Protein AF-A0A2J8NBG2-F1 (afdb_monomer_lite)

Foldseek 3Di:
DDALVVQLVCLVPPVLVVVVVVPDDDPVVLVVQLVVQLVVQCVVPNDPCSNVRSVVVSVVVVVVVSPVSVVVSVVSNVVSVLVNVVVVVVVVCVDPPCVVPPDCVVVVSVPPPDDPDDDDDDDDDDDDDD

Organism: Pan troglodytes (NCBI:txid9598)

InterPro domains:
  IPR000375 Dynamin stalk domain [PF01031] (1-96)
  IPR022812 Dynamin [PTHR11566] (1-97)

Radius of gyration: 23.55 Å; chains: 1; bounding box: 51×37×64 Å

Sequence (130 aa):
ELSGGARINRIFHERFPFELVKMEFDEKELRREISYAIKNIHGIRTGLFTPDLAFEATVKKQVQKLKEPSIKCVDMVVSELTATIRKCSEKLAEHPGNVQRQPEWKKMLKGNRTSQRGGGCPAMGDTWKT

Structure (mmCIF, N/CA/C/O backbone):
data_AF-A0A2J8NBG2-F1
#
_entry.id   AF-A0A2J8NBG2-F1
#
loop_
_atom_site.group_PDB
_atom_site.id
_atom_site.type_symbol
_atom_site.label_atom_id
_atom_site.label_alt_id
_atom_site.label_comp_id
_atom_site.label_asym_id
_atom_site.label_entity_id
_atom_site.label_seq_id
_atom_site.pdbx_PDB_ins_code
_atom_site.Cartn_x
_atom_site.Cartn_y
_atom_site.Cartn_z
_atom_site.occupancy
_atom_site.B_iso_or_equiv
_atom_site.auth_seq_id
_atom_site.auth_comp_id
_atom_site.auth_asym_id
_atom_site.auth_atom_id
_atom_site.pdbx_PDB_model_num
ATOM 1 N N . GLU A 1 1 ? 16.149 -12.849 -21.439 1.00 55.31 1 GLU A N 1
ATOM 2 C CA . GLU A 1 1 ? 15.644 -11.803 -20.519 1.00 55.31 1 GLU A CA 1
ATOM 3 C C . GLU A 1 1 ? 14.129 -11.707 -20.622 1.00 55.31 1 GLU A C 1
ATOM 5 O O . GLU A 1 1 ? 13.614 -11.799 -21.731 1.00 55.31 1 GLU A O 1
ATOM 10 N N . LEU A 1 2 ? 13.424 -11.497 -19.506 1.00 67.12 2 LEU A N 1
ATOM 11 C CA . LEU A 1 2 ? 11.996 -11.163 -19.534 1.00 67.12 2 LEU A CA 1
ATOM 12 C C . LEU A 1 2 ? 11.796 -9.813 -20.242 1.00 67.12 2 LEU A C 1
ATOM 14 O O . LEU A 1 2 ? 12.542 -8.855 -19.987 1.00 67.12 2 LEU A O 1
ATOM 18 N N . SER A 1 3 ? 10.795 -9.745 -21.124 1.00 83.50 3 SER A N 1
ATOM 19 C CA . SER A 1 3 ? 10.396 -8.503 -21.792 1.00 83.50 3 SER A CA 1
ATOM 20 C C . SER A 1 3 ? 9.979 -7.445 -20.760 1.00 83.50 3 SER A C 1
ATOM 22 O O . SER A 1 3 ? 9.576 -7.783 -19.644 1.00 83.50 3 SER A O 1
ATOM 24 N N . GLY A 1 4 ? 10.067 -6.157 -21.117 1.00 88.81 4 GLY A N 1
ATOM 25 C CA . GLY A 1 4 ? 9.619 -5.071 -20.232 1.00 88.81 4 GLY A CA 1
ATOM 26 C C . GLY A 1 4 ? 8.161 -5.251 -19.791 1.00 88.81 4 GLY A C 1
ATOM 27 O O . GLY A 1 4 ? 7.838 -5.067 -18.621 1.00 88.81 4 GLY A O 1
ATOM 28 N N . GLY A 1 5 ? 7.304 -5.748 -20.691 1.00 91.00 5 GLY A N 1
ATOM 29 C CA . GLY A 1 5 ? 5.909 -6.074 -20.384 1.00 91.00 5 GLY A CA 1
ATOM 30 C C . GLY A 1 5 ? 5.750 -7.163 -19.318 1.00 91.00 5 GLY A C 1
ATOM 31 O O . GLY A 1 5 ? 4.954 -6.998 -18.400 1.00 91.00 5 GLY A O 1
ATOM 32 N N . ALA A 1 6 ? 6.548 -8.237 -19.369 1.00 94.12 6 ALA A N 1
ATOM 33 C CA . ALA A 1 6 ? 6.517 -9.281 -18.340 1.00 94.12 6 ALA A CA 1
ATOM 34 C C . ALA A 1 6 ? 6.941 -8.755 -16.955 1.00 94.12 6 ALA A C 1
ATOM 36 O O . ALA A 1 6 ? 6.377 -9.160 -15.940 1.00 94.12 6 ALA A O 1
ATOM 37 N N . ARG A 1 7 ? 7.898 -7.819 -16.899 1.00 94.00 7 ARG A N 1
ATOM 38 C CA . ARG A 1 7 ? 8.327 -7.196 -15.636 1.00 94.00 7 ARG A CA 1
ATOM 39 C C . ARG A 1 7 ? 7.274 -6.258 -15.057 1.00 94.00 7 ARG A C 1
ATOM 41 O O . ARG A 1 7 ? 7.010 -6.324 -13.860 1.00 94.00 7 ARG A O 1
ATOM 48 N N . ILE A 1 8 ? 6.616 -5.462 -15.897 1.00 95.62 8 ILE A N 1
ATOM 49 C CA . ILE A 1 8 ? 5.475 -4.634 -15.479 1.00 95.62 8 ILE A CA 1
ATOM 50 C C . ILE A 1 8 ? 4.330 -5.514 -14.965 1.00 95.62 8 ILE A C 1
ATOM 52 O O . ILE A 1 8 ? 3.768 -5.231 -13.908 1.00 95.62 8 ILE A O 1
ATOM 56 N N . ASN A 1 9 ? 4.031 -6.623 -15.649 1.00 95.50 9 ASN A N 1
ATOM 57 C CA . ASN A 1 9 ? 2.997 -7.555 -15.205 1.00 95.50 9 ASN A CA 1
ATOM 58 C C . ASN A 1 9 ? 3.282 -8.101 -13.796 1.00 95.50 9 ASN A C 1
ATOM 60 O O . ASN A 1 9 ? 2.388 -8.154 -12.952 1.00 95.50 9 ASN A O 1
ATOM 64 N N . ARG A 1 10 ? 4.551 -8.427 -13.521 1.00 95.75 10 ARG A N 1
ATOM 65 C CA . ARG A 1 10 ? 5.018 -8.863 -12.203 1.00 95.75 10 ARG A CA 1
ATOM 66 C C . ARG A 1 10 ? 4.880 -7.777 -11.133 1.00 95.75 10 ARG A C 1
ATOM 68 O O . ARG A 1 10 ? 4.518 -8.078 -9.996 1.00 95.75 10 ARG A O 1
ATOM 75 N N . ILE A 1 11 ? 5.150 -6.516 -11.478 1.00 96.19 11 ILE A N 1
ATOM 76 C CA . ILE A 1 11 ? 4.972 -5.393 -10.548 1.00 96.19 11 ILE A CA 1
ATOM 77 C C . ILE A 1 11 ? 3.511 -5.315 -10.087 1.00 96.19 11 ILE A C 1
ATOM 79 O O . ILE A 1 11 ? 3.266 -5.244 -8.883 1.00 96.19 11 ILE A O 1
ATOM 83 N N . PHE A 1 12 ? 2.555 -5.404 -11.014 1.00 96.38 12 PHE A N 1
ATOM 84 C CA . PHE A 1 12 ? 1.131 -5.303 -10.689 1.00 96.38 12 PHE A CA 1
ATOM 85 C C . PHE A 1 12 ? 0.555 -6.527 -9.975 1.00 96.38 12 PHE A C 1
ATOM 87 O O . PHE A 1 12 ? -0.279 -6.352 -9.094 1.00 96.38 12 PHE A O 1
ATOM 94 N N . HIS A 1 13 ? 0.974 -7.742 -10.333 1.00 95.75 13 HIS A N 1
ATOM 95 C CA . HIS A 1 13 ? 0.310 -8.962 -9.851 1.00 95.75 13 HIS A CA 1
ATOM 96 C C . HIS A 1 13 ? 1.047 -9.685 -8.726 1.00 95.75 13 HIS A C 1
ATOM 98 O O . HIS A 1 13 ? 0.442 -10.482 -8.019 1.00 95.75 13 HIS A O 1
ATOM 104 N N . GLU A 1 14 ? 2.332 -9.402 -8.523 1.00 94.56 14 GLU A N 1
ATOM 105 C CA . GLU A 1 14 ? 3.101 -10.005 -7.433 1.00 94.56 14 GLU A CA 1
ATOM 106 C C . GLU A 1 14 ? 3.569 -8.939 -6.448 1.00 94.56 14 GLU A C 1
ATOM 108 O O . GLU A 1 14 ? 3.326 -9.044 -5.247 1.00 94.56 14 GLU A O 1
ATOM 113 N N . ARG A 1 15 ? 4.235 -7.885 -6.939 1.00 93.81 15 ARG A N 1
ATOM 114 C CA . ARG A 1 15 ? 4.936 -6.952 -6.051 1.00 93.81 15 ARG A CA 1
ATOM 115 C C . ARG A 1 15 ? 3.999 -5.998 -5.320 1.00 93.81 15 ARG A C 1
ATOM 117 O O . ARG A 1 15 ? 4.170 -5.807 -4.120 1.00 93.81 15 ARG A O 1
ATOM 124 N N . PHE A 1 16 ? 3.049 -5.390 -6.025 1.00 95.38 16 PHE A N 1
ATOM 125 C CA . PHE A 1 16 ? 2.105 -4.456 -5.419 1.00 95.38 16 PHE A CA 1
ATOM 126 C C . PHE A 1 16 ? 1.155 -5.150 -4.427 1.00 95.38 16 PHE A C 1
ATOM 128 O O . PHE A 1 16 ? 1.097 -4.691 -3.288 1.00 95.38 16 PHE A O 1
ATOM 135 N N . PRO A 1 17 ? 0.521 -6.297 -4.752 1.00 94.88 17 PRO A N 1
ATOM 136 C CA . PRO A 1 17 ? -0.286 -7.043 -3.789 1.00 94.88 17 PRO A CA 1
ATOM 137 C C . PRO A 1 17 ? 0.516 -7.482 -2.564 1.00 94.88 17 PRO A C 1
ATOM 139 O O . PRO A 1 17 ? 0.028 -7.368 -1.444 1.00 94.88 17 PRO A O 1
ATOM 142 N N . PHE A 1 18 ? 1.769 -7.913 -2.751 1.00 93.69 18 PHE A N 1
ATOM 143 C CA . PHE A 1 18 ? 2.651 -8.230 -1.630 1.00 93.69 18 PHE A CA 1
ATOM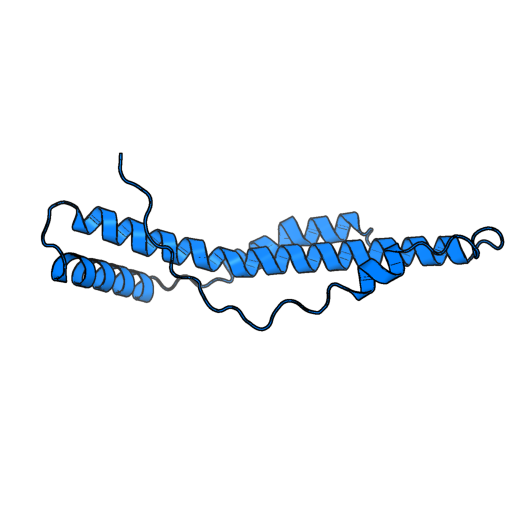 144 C C . PHE A 1 18 ? 2.888 -7.020 -0.717 1.00 93.69 18 PHE A C 1
ATOM 146 O O . PHE A 1 18 ? 2.816 -7.153 0.500 1.00 93.69 18 PHE A O 1
ATOM 153 N N . GLU A 1 19 ? 3.150 -5.837 -1.280 1.00 90.88 19 GLU A N 1
ATOM 154 C CA . GLU A 1 19 ? 3.352 -4.620 -0.486 1.00 90.88 19 GLU A CA 1
ATOM 155 C C . GLU A 1 19 ? 2.079 -4.225 0.281 1.00 90.88 19 GLU A C 1
ATOM 157 O O . GLU A 1 19 ? 2.181 -3.807 1.430 1.00 90.88 19 GLU A O 1
ATOM 162 N N . LEU A 1 20 ? 0.894 -4.420 -0.313 1.00 91.25 20 LEU A N 1
ATOM 163 C CA . LEU A 1 20 ? -0.391 -4.185 0.354 1.00 91.25 20 LEU A CA 1
ATOM 164 C C . LEU A 1 20 ? -0.631 -5.156 1.517 1.00 91.25 20 LEU A C 1
ATOM 166 O O . LEU A 1 20 ? -1.062 -4.730 2.580 1.00 91.25 20 LEU A O 1
ATOM 170 N N . VAL A 1 21 ? -0.338 -6.446 1.338 1.00 88.94 21 VAL A N 1
ATOM 171 C CA . VAL A 1 21 ? -0.522 -7.466 2.391 1.00 88.94 21 VAL A CA 1
ATOM 172 C C . VAL A 1 21 ? 0.522 -7.330 3.498 1.00 88.94 21 VAL A C 1
ATOM 174 O O . VAL A 1 21 ? 0.235 -7.609 4.658 1.00 88.94 21 VAL A O 1
ATOM 177 N N . LYS A 1 22 ? 1.735 -6.877 3.162 1.00 86.88 22 LYS A N 1
ATOM 178 C CA . LYS A 1 22 ? 2.798 -6.612 4.137 1.00 86.88 22 LYS A CA 1
ATOM 179 C C . LYS A 1 22 ? 2.434 -5.479 5.103 1.00 86.88 22 LYS A C 1
ATOM 181 O O . LYS A 1 22 ? 3.045 -5.372 6.164 1.00 86.88 22 LYS A O 1
ATOM 186 N N . MET A 1 23 ? 1.476 -4.623 4.752 1.00 84.31 23 MET A N 1
ATOM 187 C CA . MET A 1 23 ? 0.960 -3.635 5.691 1.00 84.31 23 MET A CA 1
ATOM 188 C C . MET A 1 23 ? 0.274 -4.360 6.849 1.00 84.31 23 MET A C 1
ATOM 190 O O . MET A 1 23 ? -0.857 -4.825 6.730 1.00 84.31 23 MET A O 1
ATOM 194 N N . GLU A 1 24 ? 0.980 -4.463 7.973 1.00 76.12 24 GLU A N 1
ATOM 195 C CA . GLU A 1 24 ? 0.442 -5.097 9.166 1.00 76.12 24 GLU A CA 1
ATOM 196 C C . GLU A 1 24 ? -0.768 -4.317 9.681 1.00 76.12 24 GLU A C 1
ATOM 198 O O . GLU A 1 24 ? -0.750 -3.092 9.848 1.00 76.12 24 GLU A O 1
ATOM 203 N N . PHE A 1 25 ? -1.833 -5.064 9.938 1.00 80.44 25 PHE A N 1
ATOM 204 C CA . PHE A 1 25 ? -3.034 -4.562 10.568 1.00 80.44 25 PHE A CA 1
ATOM 205 C C . PHE A 1 25 ? -3.029 -4.996 12.032 1.00 80.44 25 PHE A C 1
ATOM 207 O O . PHE A 1 25 ? -3.372 -6.131 12.358 1.00 80.44 25 PHE A O 1
ATOM 214 N N . ASP A 1 26 ? -2.615 -4.090 12.917 1.00 86.62 26 ASP A N 1
ATOM 215 C CA . ASP A 1 26 ? -2.718 -4.314 14.356 1.00 86.62 26 ASP A CA 1
ATOM 216 C C . ASP A 1 26 ? -4.149 -4.006 14.820 1.00 86.62 26 ASP A C 1
ATOM 218 O O . ASP A 1 26 ? -4.566 -2.849 14.934 1.00 86.62 26 ASP A O 1
ATOM 222 N N . GLU A 1 27 ? -4.915 -5.064 15.090 1.00 89.56 27 GLU A N 1
ATOM 223 C CA . GLU A 1 27 ? -6.293 -4.952 15.567 1.00 89.56 27 GLU A CA 1
ATOM 224 C C . GLU A 1 27 ? -6.382 -4.206 16.909 1.00 89.56 27 GLU A C 1
ATOM 226 O O . GLU A 1 27 ? -7.327 -3.443 17.135 1.00 89.56 27 GLU A O 1
ATOM 231 N N . LYS A 1 28 ? -5.400 -4.383 17.807 1.00 92.81 28 LYS A N 1
ATOM 232 C CA . LYS A 1 28 ? -5.388 -3.685 19.101 1.00 92.81 28 LYS A CA 1
ATOM 233 C C . LYS A 1 28 ? -5.195 -2.192 18.891 1.00 92.81 28 LYS A C 1
ATOM 235 O O . LYS A 1 28 ? -5.886 -1.396 19.531 1.00 92.81 28 LYS A O 1
ATOM 240 N N . GLU A 1 29 ? -4.309 -1.824 17.971 1.00 91.94 29 GLU A N 1
ATOM 241 C CA . GLU A 1 29 ? -4.101 -0.428 17.611 1.00 91.94 29 GLU A CA 1
ATOM 242 C C . GLU A 1 29 ? -5.351 0.176 16.979 1.00 91.94 29 GLU A C 1
ATOM 244 O O . GLU A 1 29 ? -5.782 1.249 17.397 1.00 91.94 29 GLU A O 1
ATOM 249 N N . LEU A 1 30 ? -6.007 -0.529 16.051 1.00 92.56 30 LEU A N 1
ATOM 250 C CA . LEU A 1 30 ? -7.242 -0.035 15.444 1.00 92.56 30 LEU A CA 1
ATOM 251 C C . LEU A 1 30 ? -8.344 0.179 16.491 1.00 92.56 30 LEU A C 1
ATOM 253 O O . LEU A 1 30 ? -9.004 1.218 16.497 1.00 92.56 30 LEU A O 1
ATOM 257 N N . ARG A 1 31 ? -8.545 -0.776 17.407 1.00 94.62 31 ARG A N 1
ATOM 258 C CA . ARG A 1 31 ? -9.536 -0.641 18.490 1.00 94.62 31 ARG A CA 1
ATOM 259 C C . ARG A 1 31 ? -9.247 0.575 19.371 1.00 94.62 31 ARG A C 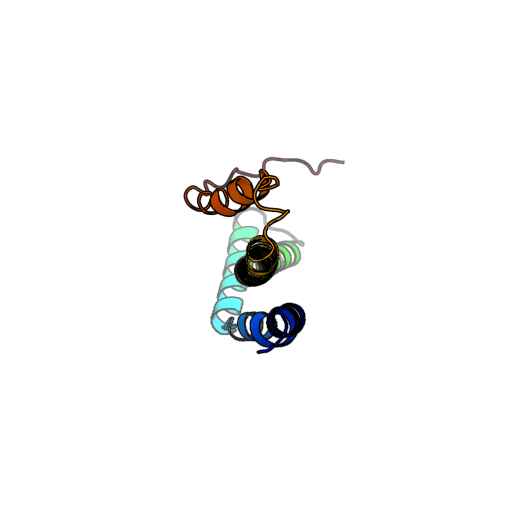1
ATOM 261 O O . ARG A 1 31 ? -10.175 1.271 19.802 1.00 94.62 31 ARG A O 1
ATOM 268 N N . ARG A 1 32 ? -7.966 0.855 19.619 1.00 94.75 32 ARG A N 1
ATOM 269 C CA . ARG A 1 32 ? -7.519 2.046 20.344 1.00 94.75 32 ARG A CA 1
ATOM 270 C C . ARG A 1 32 ? -7.800 3.325 19.551 1.00 94.75 32 ARG A C 1
ATOM 272 O O . ARG A 1 32 ? -8.347 4.268 20.120 1.00 94.75 32 ARG A O 1
ATOM 279 N N . GLU A 1 33 ? -7.502 3.345 18.254 1.00 93.25 33 GLU A N 1
ATOM 280 C CA . GLU A 1 33 ? -7.796 4.473 17.360 1.00 93.25 33 GLU A CA 1
ATOM 281 C C . GLU A 1 33 ? -9.295 4.794 17.309 1.00 93.25 33 GLU A C 1
ATOM 283 O O . GLU A 1 33 ? -9.667 5.955 17.479 1.00 93.25 33 GLU A O 1
ATOM 288 N N . ILE A 1 34 ? -10.156 3.780 17.170 1.00 94.06 34 ILE A N 1
ATOM 289 C CA . ILE A 1 34 ? -11.620 3.940 17.191 1.00 94.06 34 ILE A CA 1
ATOM 290 C C . ILE A 1 34 ? -12.068 4.559 18.520 1.00 94.06 34 ILE A C 1
ATOM 292 O O . ILE A 1 34 ? -12.827 5.529 18.540 1.00 94.06 34 ILE A O 1
ATOM 296 N N . SER A 1 35 ? -11.560 4.037 19.640 1.00 94.12 35 SER A N 1
ATOM 297 C CA . SER A 1 35 ? -11.900 4.537 20.978 1.00 94.12 35 SER A CA 1
ATOM 298 C C . SER A 1 35 ? -11.514 6.008 21.158 1.00 94.12 35 SER A C 1
ATOM 300 O O . SER A 1 35 ? -12.269 6.778 21.754 1.00 94.12 35 SER A O 1
ATOM 302 N N . TYR A 1 36 ? -10.354 6.418 20.636 1.00 93.56 36 TYR A N 1
ATOM 303 C CA . TYR A 1 36 ? -9.930 7.817 20.662 1.00 93.56 36 TYR A CA 1
ATOM 304 C C . TYR A 1 36 ? -10.750 8.700 19.727 1.00 93.56 36 TYR A C 1
ATOM 306 O O . TYR A 1 36 ? -11.138 9.792 20.132 1.00 93.56 36 TYR A O 1
ATOM 314 N N . ALA A 1 37 ? -11.062 8.237 18.515 1.00 91.69 37 ALA A N 1
ATOM 315 C CA . ALA A 1 37 ? -11.892 8.983 17.574 1.00 91.69 37 ALA A CA 1
ATOM 316 C C . ALA A 1 37 ? -13.265 9.305 18.182 1.00 91.69 37 ALA A C 1
ATOM 318 O O . ALA A 1 37 ? -13.679 10.463 18.178 1.00 91.69 37 ALA A O 1
ATOM 319 N N . ILE A 1 38 ? -13.916 8.313 18.801 1.00 91.69 38 ILE A N 1
ATOM 320 C CA . ILE A 1 38 ? -15.196 8.496 19.497 1.00 91.69 38 ILE A CA 1
ATOM 321 C C . ILE A 1 38 ? -15.067 9.538 20.614 1.00 91.69 38 ILE A C 1
ATOM 323 O O . ILE A 1 38 ? -15.844 10.490 20.644 1.00 91.69 38 ILE A O 1
ATOM 327 N N . LYS A 1 39 ? -14.075 9.398 21.508 1.00 90.06 39 LYS A N 1
ATOM 328 C CA . LYS A 1 39 ? -13.859 10.340 22.623 1.00 90.06 39 LYS A CA 1
ATOM 329 C C . LYS A 1 39 ? -13.618 11.770 22.134 1.00 90.06 39 LYS A C 1
ATOM 331 O O . LYS A 1 39 ? -14.201 12.703 22.679 1.00 90.06 39 LYS A O 1
ATOM 336 N N . ASN A 1 40 ? -12.801 11.936 21.095 1.00 87.81 40 ASN A N 1
ATOM 337 C CA . ASN A 1 40 ? -12.446 13.245 20.546 1.00 87.81 40 ASN A CA 1
ATOM 338 C C . ASN A 1 40 ? -13.646 13.935 19.889 1.00 87.81 40 ASN A C 1
ATOM 340 O O . ASN A 1 40 ? -13.863 15.126 20.096 1.00 87.81 40 ASN A O 1
ATOM 344 N N . ILE A 1 41 ? -14.447 13.190 19.1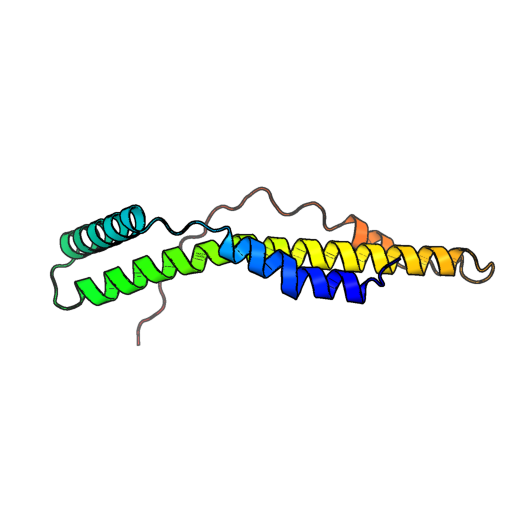24 1.00 87.88 41 ILE A N 1
ATOM 345 C CA . ILE A 1 41 ? -15.644 13.728 18.468 1.00 87.88 41 ILE A CA 1
ATOM 346 C C . ILE A 1 41 ? -16.704 14.080 19.515 1.00 87.88 41 ILE A C 1
ATOM 348 O O . ILE A 1 41 ? -17.266 15.175 19.478 1.00 87.88 41 ILE A O 1
ATOM 352 N N . HIS A 1 42 ? -16.933 13.186 20.482 1.00 85.38 42 HIS A N 1
ATOM 353 C CA . HIS A 1 42 ? -17.913 13.399 21.544 1.00 85.38 42 HIS A CA 1
ATOM 354 C C . HIS A 1 42 ? -17.562 14.595 22.441 1.00 85.38 42 HIS A C 1
ATOM 356 O O . HIS A 1 42 ? -18.458 15.312 22.878 1.00 85.38 42 HIS A O 1
ATOM 362 N N . GLY A 1 43 ? -16.269 14.836 22.685 1.00 77.88 43 GLY A N 1
ATOM 363 C CA . GLY A 1 43 ? -15.790 15.961 23.491 1.00 77.88 43 GLY A CA 1
ATOM 364 C C . GLY A 1 43 ? -16.004 17.343 22.860 1.00 77.88 43 GLY A C 1
ATOM 365 O O . GLY A 1 43 ? -16.050 18.328 23.589 1.00 77.88 43 GLY A O 1
ATOM 366 N N . ILE A 1 44 ? -16.157 17.428 21.532 1.00 73.44 44 ILE A N 1
ATOM 367 C CA . ILE A 1 44 ? -16.401 18.691 20.805 1.00 73.44 44 ILE A CA 1
ATOM 368 C C . ILE A 1 44 ? -17.890 18.865 20.470 1.00 73.44 44 ILE A C 1
ATOM 370 O O . ILE A 1 44 ? -18.402 19.985 20.472 1.00 73.44 44 ILE A O 1
ATOM 374 N N . ARG A 1 45 ? -18.606 17.771 20.184 1.00 67.81 45 ARG A N 1
ATOM 375 C CA . ARG A 1 45 ? -20.038 17.781 19.869 1.00 67.81 45 ARG A CA 1
ATOM 376 C C . ARG A 1 45 ? -20.682 16.497 20.387 1.00 67.81 45 ARG A C 1
ATOM 378 O O . ARG A 1 45 ? -20.489 15.423 19.818 1.00 67.81 45 ARG A O 1
ATOM 385 N N . THR A 1 46 ? -21.477 16.603 21.446 1.00 68.00 46 THR A N 1
ATOM 386 C CA . THR A 1 46 ? -22.301 15.487 21.920 1.00 68.00 46 THR A CA 1
ATOM 387 C C . THR A 1 46 ? -23.451 15.268 20.930 1.00 68.00 46 THR A C 1
ATOM 389 O O . THR A 1 46 ? -24.135 16.217 20.544 1.00 68.00 46 THR A O 1
ATOM 392 N N . GLY A 1 47 ? -23.656 14.042 20.435 1.00 67.62 47 GLY A N 1
ATOM 393 C CA . GLY A 1 47 ? -24.748 13.809 19.487 1.00 67.62 47 GLY A CA 1
ATOM 394 C C . GLY A 1 47 ? -24.843 12.414 18.880 1.00 67.62 47 GLY A C 1
ATOM 395 O O . GLY A 1 47 ? -23.906 11.622 18.913 1.00 67.62 47 GLY A O 1
ATOM 396 N N . LEU A 1 48 ? -26.006 12.163 18.274 1.00 78.44 48 LEU A N 1
ATOM 397 C CA . LEU A 1 48 ? -26.447 10.897 17.673 1.00 78.44 48 LEU A CA 1
ATOM 398 C C . LEU A 1 48 ? -25.509 10.357 16.568 1.00 78.44 48 LEU A C 1
ATOM 400 O O . LEU A 1 48 ? -25.532 9.168 16.284 1.00 78.44 48 LEU A O 1
ATOM 404 N N . PHE A 1 49 ? -24.658 11.215 15.991 1.00 82.56 49 PHE A N 1
ATOM 405 C CA . PHE A 1 49 ? -23.794 10.912 14.838 1.00 82.56 49 PHE A CA 1
ATOM 406 C C . PHE A 1 49 ? -22.315 10.668 15.190 1.00 82.56 49 PHE A C 1
ATOM 408 O O . PHE A 1 49 ? -21.483 10.507 14.298 1.00 82.56 49 PHE A O 1
ATOM 415 N N . THR A 1 50 ? -21.941 10.653 16.477 1.00 84.56 50 THR A N 1
ATOM 416 C CA . THR A 1 50 ? -20.560 10.332 16.895 1.00 84.56 50 THR A CA 1
ATOM 417 C C . THR A 1 50 ? -20.037 9.010 16.296 1.00 84.56 50 THR A C 1
ATOM 419 O O . THR A 1 50 ? -18.878 8.996 15.875 1.00 84.56 50 THR A O 1
ATOM 422 N N . PRO A 1 51 ? -20.833 7.921 16.203 1.00 88.06 51 PRO A N 1
ATOM 423 C CA . PRO A 1 51 ? -20.379 6.677 15.581 1.00 88.06 51 PRO A CA 1
ATOM 424 C C . PRO A 1 51 ? -20.033 6.827 14.093 1.00 88.06 51 PRO A C 1
ATOM 426 O O . PRO A 1 51 ? -18.983 6.342 13.675 1.00 88.06 51 PRO A O 1
ATOM 429 N N . ASP A 1 52 ? -20.857 7.540 13.318 1.00 89.75 52 ASP A N 1
ATOM 430 C CA . ASP A 1 52 ? -20.650 7.733 11.874 1.00 89.75 52 ASP A CA 1
ATOM 431 C C . ASP A 1 52 ? -19.370 8.525 11.597 1.00 89.75 52 ASP A C 1
ATOM 433 O O . ASP A 1 52 ? -18.537 8.129 10.782 1.00 89.75 52 ASP A O 1
ATOM 437 N N . LEU A 1 53 ? -19.162 9.609 12.347 1.00 90.81 53 LEU A N 1
ATOM 438 C CA . LEU A 1 53 ? -17.975 10.452 12.219 1.00 90.81 53 LEU A CA 1
ATOM 439 C C . LEU A 1 53 ? -16.697 9.710 12.648 1.00 90.81 53 LEU A C 1
ATOM 441 O O . LEU A 1 53 ? -15.647 9.859 12.020 1.00 90.81 53 LEU A O 1
ATOM 445 N N . ALA A 1 54 ? -16.766 8.892 13.704 1.00 92.00 54 ALA A N 1
ATOM 446 C CA . ALA A 1 54 ? -15.631 8.090 14.162 1.00 92.00 54 ALA A CA 1
ATOM 447 C C . ALA A 1 54 ? -15.278 6.980 13.164 1.00 92.00 54 ALA A C 1
ATOM 449 O O . ALA A 1 54 ? -14.094 6.731 12.913 1.00 92.00 54 ALA A O 1
ATOM 450 N N . PHE A 1 55 ? -16.289 6.343 12.571 1.00 93.75 55 PHE A N 1
ATOM 451 C CA . PHE A 1 55 ? -16.115 5.386 11.486 1.00 93.75 55 PHE A CA 1
ATOM 452 C C . PHE A 1 55 ? -15.456 6.050 10.275 1.00 93.75 55 PHE A C 1
ATOM 454 O O . PHE A 1 55 ? -14.409 5.587 9.822 1.00 93.75 55 PHE A O 1
ATOM 461 N N . GLU A 1 56 ? -16.005 7.170 9.802 1.00 93.62 56 GLU A N 1
ATOM 462 C CA . GLU A 1 56 ? -15.483 7.900 8.649 1.00 93.62 56 GLU A CA 1
ATOM 463 C C . GLU A 1 56 ? -14.018 8.308 8.858 1.00 93.62 56 GLU A C 1
ATOM 465 O O . GLU A 1 56 ? -13.172 8.069 7.992 1.00 93.62 56 GLU A O 1
ATOM 470 N N . ALA A 1 57 ? -13.690 8.864 10.028 1.00 92.56 57 ALA A N 1
ATOM 471 C CA . ALA A 1 57 ? -12.328 9.266 10.367 1.00 92.56 57 ALA A CA 1
ATOM 472 C C . ALA A 1 57 ? -11.363 8.071 10.396 1.00 92.56 57 ALA A C 1
ATOM 474 O O . ALA A 1 57 ? -10.259 8.142 9.848 1.00 92.56 57 ALA A O 1
ATOM 475 N N . THR A 1 58 ? -11.786 6.959 10.998 1.00 93.69 58 THR A N 1
ATOM 476 C CA . THR A 1 58 ? -10.962 5.752 11.110 1.00 93.69 58 THR A CA 1
ATOM 477 C C . THR A 1 58 ? -10.724 5.124 9.736 1.00 93.69 58 THR A C 1
ATOM 479 O O . THR A 1 58 ? -9.581 4.826 9.386 1.00 93.69 58 THR A O 1
ATOM 482 N N . VAL A 1 59 ? -11.768 4.976 8.914 1.00 94.38 59 VAL A N 1
ATOM 483 C CA . VAL A 1 59 ? -11.659 4.400 7.565 1.00 94.38 59 VAL A CA 1
ATOM 484 C C . VAL A 1 59 ? -10.805 5.281 6.661 1.00 94.38 59 VAL A C 1
ATOM 486 O O . VAL A 1 59 ? -9.905 4.765 5.999 1.00 94.38 59 VAL A O 1
ATOM 489 N N . LYS A 1 60 ? -11.004 6.607 6.677 1.00 94.81 60 LYS A N 1
ATOM 490 C CA . LYS A 1 60 ? -10.151 7.546 5.928 1.00 94.81 60 LYS A CA 1
ATOM 491 C C . LYS A 1 60 ? -8.678 7.365 6.284 1.00 94.81 60 LYS A C 1
ATOM 493 O O . LYS A 1 60 ? -7.841 7.309 5.383 1.00 94.81 60 LYS A O 1
ATOM 498 N N . LYS A 1 61 ? -8.360 7.209 7.573 1.00 92.00 61 LYS A N 1
ATOM 499 C CA . LYS A 1 61 ? -6.987 6.972 8.036 1.00 92.00 61 LYS A CA 1
ATOM 500 C C . LYS A 1 61 ? -6.417 5.652 7.509 1.00 92.00 61 LYS A C 1
ATOM 502 O O . LYS A 1 61 ? -5.262 5.625 7.095 1.00 92.00 61 LYS A O 1
ATOM 507 N N . GLN A 1 62 ? -7.204 4.574 7.472 1.00 92.12 62 GLN A N 1
ATOM 508 C CA . GLN A 1 62 ? -6.739 3.299 6.908 1.00 92.12 62 GLN A CA 1
ATOM 509 C C . GLN A 1 62 ? -6.537 3.382 5.388 1.00 92.12 62 GLN A C 1
ATOM 511 O O . GLN A 1 62 ? -5.499 2.953 4.889 1.00 92.12 62 GLN A O 1
ATOM 516 N N . VAL A 1 63 ? -7.466 4.001 4.651 1.00 93.31 63 VAL A N 1
ATOM 517 C CA . VAL A 1 63 ? -7.355 4.184 3.191 1.00 93.31 63 VAL A CA 1
ATOM 518 C C . VAL A 1 63 ? -6.131 5.028 2.824 1.00 93.31 63 VAL A C 1
ATOM 520 O O . VAL A 1 63 ? -5.444 4.726 1.851 1.00 93.31 63 VAL A O 1
ATOM 523 N N . GLN A 1 64 ? -5.794 6.047 3.621 1.00 93.56 64 GLN A N 1
ATOM 524 C CA . GLN A 1 64 ? -4.600 6.869 3.397 1.00 93.56 64 GLN A CA 1
ATOM 525 C C . GLN A 1 64 ? -3.296 6.061 3.406 1.00 93.56 64 GLN A C 1
ATOM 527 O O . GLN A 1 64 ? -2.377 6.402 2.659 1.00 93.56 64 GLN A O 1
ATOM 532 N N . LYS A 1 65 ? -3.214 4.971 4.181 1.00 91.06 65 LYS A N 1
ATOM 533 C CA . LYS A 1 65 ? -2.021 4.112 4.222 1.00 91.06 65 LYS A CA 1
ATOM 534 C C . LYS A 1 65 ? -1.758 3.403 2.884 1.00 91.06 65 LYS A C 1
ATOM 536 O O . LYS A 1 65 ? -0.616 3.071 2.596 1.00 91.06 65 LYS A O 1
ATOM 541 N N . LEU A 1 66 ? -2.774 3.236 2.030 1.00 93.19 66 LEU A N 1
ATOM 542 C CA . LEU A 1 66 ? -2.636 2.637 0.692 1.00 93.19 66 LEU A CA 1
ATOM 543 C C . LEU A 1 66 ? -1.914 3.555 -0.306 1.00 93.19 66 LEU A C 1
ATOM 545 O O . LEU A 1 66 ? -1.479 3.107 -1.371 1.00 93.19 66 LEU A O 1
ATOM 549 N N . LYS A 1 67 ? -1.783 4.849 0.005 1.00 93.69 67 LYS A N 1
ATOM 550 C CA . LYS A 1 67 ? -1.184 5.833 -0.902 1.00 93.69 67 LYS A CA 1
ATOM 551 C C . LYS A 1 67 ? 0.291 5.543 -1.167 1.00 93.69 67 LYS A C 1
ATOM 553 O O . LYS A 1 67 ? 0.722 5.568 -2.315 1.00 93.69 67 LYS A O 1
ATOM 558 N N . GLU A 1 68 ? 1.053 5.252 -0.120 1.00 92.62 68 GLU A N 1
ATOM 559 C CA . GLU A 1 68 ? 2.489 4.983 -0.217 1.00 92.62 68 GLU A CA 1
ATOM 560 C C . GLU A 1 68 ? 2.826 3.761 -1.095 1.00 92.62 68 GLU A C 1
ATOM 562 O O . GLU A 1 68 ? 3.575 3.932 -2.064 1.00 92.62 68 GLU A O 1
ATOM 567 N N . PRO A 1 69 ? 2.252 2.558 -0.875 1.00 94.62 69 PRO A N 1
ATOM 568 C CA . PRO A 1 69 ? 2.516 1.414 -1.746 1.00 94.62 69 PRO A CA 1
ATOM 569 C C . PRO A 1 69 ? 2.029 1.649 -3.182 1.00 94.62 69 PRO A C 1
ATOM 571 O O . PRO A 1 69 ? 2.649 1.151 -4.122 1.00 94.62 69 PRO A O 1
ATOM 574 N N . SER A 1 70 ? 0.968 2.444 -3.376 1.00 95.94 70 SER A N 1
ATOM 575 C CA . SER A 1 70 ? 0.475 2.801 -4.714 1.00 95.94 70 SER A CA 1
ATOM 576 C C . SER A 1 70 ? 1.471 3.683 -5.470 1.00 95.94 70 SER A C 1
ATOM 578 O O . SER A 1 70 ? 1.768 3.417 -6.633 1.00 95.94 70 SER A O 1
ATOM 580 N N . ILE A 1 71 ? 2.050 4.692 -4.809 1.00 95.88 71 ILE A N 1
ATOM 581 C CA . ILE A 1 71 ? 3.094 5.546 -5.400 1.00 95.88 71 ILE A CA 1
ATOM 582 C C . ILE A 1 71 ? 4.333 4.710 -5.736 1.00 95.88 71 ILE A C 1
ATOM 584 O O . ILE A 1 71 ? 4.834 4.772 -6.856 1.00 95.88 71 ILE A O 1
ATOM 588 N N . LYS A 1 72 ? 4.770 3.849 -4.812 1.00 95.19 72 LYS A N 1
ATOM 589 C CA . LYS A 1 72 ? 5.901 2.939 -5.035 1.00 95.19 72 LYS A CA 1
ATOM 590 C C . LYS A 1 72 ? 5.668 2.011 -6.232 1.00 95.19 72 LYS A C 1
ATOM 592 O O . LYS A 1 72 ? 6.595 1.747 -6.997 1.00 95.19 72 LYS A O 1
ATOM 597 N N . CYS A 1 73 ? 4.439 1.523 -6.417 1.00 96.62 73 CYS A N 1
ATOM 598 C CA . CYS A 1 73 ? 4.060 0.744 -7.595 1.00 96.62 73 CYS A CA 1
ATOM 599 C C . CYS A 1 73 ? 4.263 1.542 -8.889 1.00 96.62 73 CYS A C 1
ATOM 601 O O . CYS A 1 73 ? 4.879 1.036 -9.828 1.00 96.62 73 CYS A O 1
ATOM 603 N N . VAL A 1 74 ? 3.798 2.794 -8.925 1.00 96.94 74 VAL A N 1
ATOM 604 C CA . VAL A 1 74 ? 3.971 3.684 -10.082 1.00 96.94 74 VAL A CA 1
ATOM 605 C C . VAL A 1 74 ? 5.453 3.930 -10.370 1.00 96.94 74 VAL A C 1
ATOM 607 O O . VAL A 1 74 ? 5.872 3.783 -11.517 1.00 96.94 74 VAL A O 1
ATOM 610 N N . ASP A 1 75 ? 6.266 4.208 -9.350 1.00 95.88 75 ASP A N 1
ATOM 611 C CA . ASP A 1 75 ? 7.706 4.446 -9.514 1.00 95.88 75 ASP A CA 1
ATOM 612 C C . ASP A 1 75 ? 8.431 3.236 -10.125 1.00 95.88 75 ASP A C 1
ATOM 614 O O . ASP A 1 75 ? 9.265 3.384 -11.025 1.00 95.88 75 ASP A O 1
ATOM 618 N N . MET A 1 76 ? 8.080 2.019 -9.693 1.00 95.62 76 MET A N 1
ATOM 619 C CA . MET A 1 76 ? 8.629 0.788 -10.269 1.00 95.62 76 MET A CA 1
ATOM 620 C C . MET A 1 76 ? 8.250 0.633 -11.750 1.00 95.62 76 MET A C 1
ATOM 622 O O . MET A 1 76 ? 9.104 0.284 -12.566 1.00 95.62 76 MET A O 1
ATOM 626 N N . VAL A 1 77 ? 7.002 0.935 -12.124 1.00 96.81 77 VAL A N 1
ATOM 627 C CA . VAL A 1 77 ? 6.550 0.873 -13.527 1.00 96.81 77 VAL A CA 1
ATOM 628 C C . VAL A 1 77 ? 7.256 1.923 -14.387 1.00 96.81 77 VAL A C 1
ATOM 630 O O . VAL A 1 77 ? 7.730 1.604 -15.479 1.00 96.81 77 VAL A O 1
ATOM 633 N N . VAL A 1 78 ? 7.384 3.160 -13.897 1.00 95.50 78 VAL A N 1
ATOM 634 C CA . VAL A 1 78 ? 8.099 4.246 -14.592 1.00 95.50 78 VAL A CA 1
ATOM 635 C C . VAL A 1 78 ? 9.565 3.877 -14.821 1.00 95.50 78 VAL A C 1
ATOM 637 O O . VAL A 1 78 ? 10.110 4.131 -15.901 1.00 95.50 78 VAL A O 1
ATOM 640 N N . SER A 1 79 ? 10.199 3.242 -13.834 1.00 94.31 79 SER A N 1
ATOM 641 C CA . SER A 1 79 ? 11.567 2.737 -13.950 1.00 94.31 79 SER A CA 1
ATOM 642 C C . SER A 1 79 ? 11.695 1.685 -15.060 1.00 94.31 79 SER A C 1
ATOM 644 O O . SER A 1 79 ? 12.547 1.823 -15.942 1.00 94.31 79 SER A O 1
ATOM 646 N N . GLU A 1 80 ? 10.810 0.681 -15.094 1.00 94.62 80 GLU A N 1
ATOM 647 C CA . GLU A 1 80 ? 10.844 -0.374 -16.122 1.00 94.62 80 GLU A CA 1
ATOM 648 C C . GLU A 1 80 ? 10.538 0.155 -17.530 1.00 94.62 80 GLU A C 1
ATOM 650 O O . GLU A 1 80 ? 11.171 -0.255 -18.512 1.00 94.62 80 GLU A O 1
ATOM 655 N N . LEU A 1 81 ? 9.614 1.111 -17.649 1.00 93.44 81 LEU A N 1
ATOM 656 C CA . LEU A 1 81 ? 9.323 1.759 -18.924 1.00 93.44 81 LEU A CA 1
ATOM 657 C C . LEU A 1 81 ? 10.534 2.564 -19.420 1.00 93.44 81 LEU A C 1
ATOM 659 O O . LEU A 1 81 ? 10.930 2.444 -20.580 1.00 93.44 81 LEU A O 1
ATOM 663 N N . THR A 1 82 ? 11.181 3.314 -18.526 1.00 91.06 82 THR A N 1
ATOM 664 C CA . THR A 1 82 ? 12.407 4.066 -18.832 1.00 91.06 82 THR A CA 1
ATOM 665 C C . THR A 1 82 ? 13.539 3.139 -19.273 1.00 91.06 82 THR A C 1
ATOM 667 O O . THR A 1 82 ? 14.231 3.427 -20.252 1.00 91.06 82 THR A O 1
ATOM 670 N N . ALA A 1 83 ? 13.725 2.009 -18.585 1.00 90.69 83 ALA A N 1
ATOM 671 C CA . ALA A 1 83 ? 14.718 1.004 -18.952 1.00 90.69 83 ALA A CA 1
ATOM 672 C C . ALA A 1 83 ? 14.439 0.418 -20.346 1.00 90.69 83 ALA A C 1
ATOM 674 O O . ALA A 1 83 ? 15.354 0.291 -21.162 1.00 90.69 83 ALA A O 1
ATOM 675 N N . THR A 1 84 ? 13.171 0.134 -20.650 1.00 90.19 84 THR A N 1
ATOM 676 C CA . THR A 1 84 ? 12.750 -0.378 -21.960 1.00 90.19 84 THR A CA 1
ATOM 677 C C . THR A 1 84 ? 13.033 0.634 -23.074 1.00 90.19 84 THR A C 1
ATOM 679 O O . THR A 1 84 ? 13.637 0.273 -24.084 1.00 90.19 84 THR A O 1
ATOM 682 N N . ILE A 1 85 ? 12.689 1.911 -22.874 1.00 88.06 85 ILE A N 1
ATOM 683 C CA . ILE A 1 85 ? 12.957 2.989 -23.843 1.00 88.06 85 ILE A CA 1
ATOM 684 C C . ILE A 1 85 ? 14.460 3.142 -24.098 1.00 88.06 85 ILE A C 1
ATOM 686 O O . ILE A 1 85 ? 14.883 3.241 -25.251 1.00 88.06 85 ILE A O 1
ATOM 690 N N . ARG A 1 86 ? 15.284 3.129 -23.042 1.00 85.94 86 ARG A N 1
ATOM 691 C CA . ARG A 1 86 ? 16.747 3.229 -23.173 1.00 85.94 86 ARG A CA 1
ATOM 692 C C . ARG A 1 86 ? 17.312 2.077 -23.998 1.00 85.94 86 ARG A C 1
ATOM 694 O O . ARG A 1 86 ? 18.030 2.334 -24.960 1.00 85.94 86 ARG A O 1
ATOM 701 N N . LYS A 1 87 ? 16.891 0.844 -23.706 1.00 86.31 87 LYS A N 1
ATOM 702 C CA . LYS A 1 87 ? 17.306 -0.349 -24.454 1.00 86.31 87 LYS A CA 1
ATOM 703 C C . LYS A 1 87 ? 16.902 -0.285 -25.932 1.00 86.31 87 LYS A C 1
ATOM 705 O O . LYS A 1 87 ? 17.664 -0.695 -26.803 1.00 86.31 87 LYS A O 1
ATOM 710 N N . CYS A 1 88 ? 15.714 0.236 -26.239 1.00 84.38 88 CYS A N 1
ATOM 711 C CA . CYS A 1 88 ? 15.290 0.468 -27.622 1.00 84.38 88 CYS A CA 1
ATOM 712 C C . CYS A 1 88 ? 16.142 1.544 -28.310 1.00 84.38 88 CYS A C 1
ATOM 714 O O . CYS A 1 88 ? 16.529 1.374 -29.464 1.00 84.38 88 CYS A O 1
ATOM 716 N N . SER A 1 89 ? 16.465 2.634 -27.611 1.00 82.94 89 SER A N 1
ATOM 717 C CA . SER A 1 89 ? 17.297 3.704 -28.163 1.00 82.94 89 SER A CA 1
ATOM 718 C C . SER A 1 89 ? 18.736 3.275 -28.4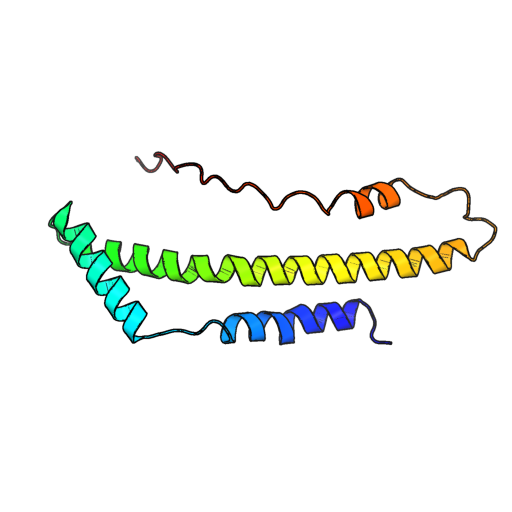29 1.00 82.94 89 SER A C 1
ATOM 720 O O . SER A 1 89 ? 19.330 3.796 -29.367 1.00 82.94 89 SER A O 1
ATOM 722 N N . GLU A 1 90 ? 19.306 2.396 -27.608 1.00 82.00 90 GLU A N 1
ATOM 723 C CA . GLU A 1 90 ? 20.658 1.861 -27.813 1.00 82.00 90 GLU A CA 1
ATOM 724 C C . GLU A 1 90 ? 20.720 1.072 -29.126 1.00 82.00 90 GLU A C 1
ATOM 726 O O . GLU A 1 9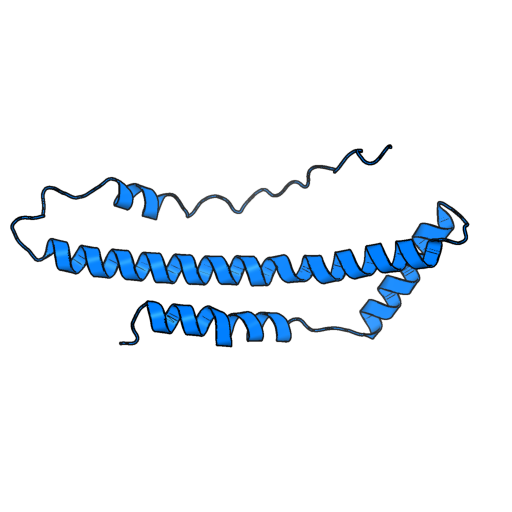0 ? 21.534 1.392 -29.988 1.00 82.00 90 GLU A O 1
ATOM 731 N N . LYS A 1 91 ? 19.755 0.173 -29.360 1.00 78.69 91 LYS A N 1
ATOM 732 C CA . LYS A 1 91 ? 19.628 -0.564 -30.631 1.00 78.69 91 LYS A CA 1
ATOM 733 C C . LYS A 1 91 ? 19.453 0.346 -31.848 1.00 78.69 91 LYS A C 1
ATOM 735 O O . LYS A 1 91 ? 19.960 0.061 -32.924 1.00 78.69 91 LYS A O 1
ATOM 740 N N . LEU A 1 92 ? 18.718 1.448 -31.701 1.00 73.5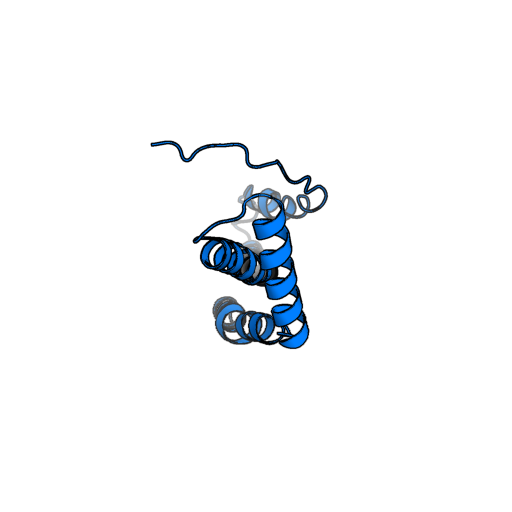6 92 LEU A N 1
ATOM 741 C CA . LEU A 1 92 ? 18.531 2.412 -32.791 1.00 73.56 92 LEU A CA 1
ATOM 742 C C . LEU A 1 92 ? 19.801 3.221 -33.093 1.00 73.56 92 LEU A C 1
ATOM 744 O O . LEU A 1 92 ? 19.975 3.653 -34.232 1.00 73.56 92 LEU A O 1
ATOM 748 N N . ALA A 1 93 ? 20.665 3.431 -32.096 1.00 69.38 93 ALA A N 1
ATOM 749 C CA . ALA A 1 93 ? 21.922 4.159 -32.242 1.00 69.38 93 ALA A CA 1
ATOM 750 C C . ALA A 1 93 ? 23.025 3.322 -32.914 1.00 69.38 93 ALA A C 1
ATOM 752 O O . ALA A 1 93 ? 23.933 3.895 -33.508 1.00 69.38 93 ALA A O 1
ATOM 753 N N . GLU A 1 94 ? 22.926 1.990 -32.867 1.00 67.50 94 GLU A N 1
ATOM 754 C CA . GLU A 1 94 ? 23.827 1.065 -33.575 1.00 67.50 94 GLU A CA 1
ATOM 755 C C . GLU A 1 94 ? 23.667 1.129 -35.109 1.00 67.50 94 GLU A C 1
ATOM 757 O O . GLU A 1 94 ? 24.555 0.700 -35.843 1.00 67.50 94 GLU A O 1
ATOM 762 N N . HIS A 1 95 ? 22.576 1.713 -35.621 1.00 64.38 95 HIS A N 1
ATOM 763 C CA . HIS A 1 95 ? 22.367 1.898 -37.058 1.00 64.38 95 HIS A CA 1
ATOM 764 C C . HIS A 1 95 ? 22.935 3.249 -37.556 1.00 64.38 95 HIS A C 1
ATOM 766 O O . HIS A 1 95 ? 22.440 4.309 -37.149 1.00 64.38 95 HIS A O 1
ATOM 772 N N . PRO A 1 96 ? 23.896 3.257 -38.507 1.00 55.19 96 PRO A N 1
ATOM 773 C CA . PRO A 1 96 ? 24.690 4.443 -38.872 1.00 55.19 96 PRO A CA 1
ATOM 774 C C . PRO A 1 96 ? 23.926 5.592 -39.570 1.00 55.19 96 PRO A C 1
ATOM 776 O O . PRO A 1 96 ? 24.518 6.627 -39.854 1.00 55.19 96 PRO A O 1
ATOM 779 N N . GLY A 1 97 ? 22.613 5.470 -39.806 1.00 59.56 97 GLY A N 1
ATOM 780 C CA . GLY A 1 97 ? 21.768 6.526 -40.392 1.00 59.56 97 GLY A CA 1
ATOM 781 C C . GLY A 1 97 ? 20.922 7.342 -39.399 1.00 59.56 97 GLY A C 1
ATOM 782 O O . GLY A 1 97 ? 20.265 8.297 -39.805 1.00 59.56 97 GLY A O 1
ATOM 783 N N . ASN A 1 98 ? 20.896 6.987 -38.107 1.00 56.28 98 ASN A N 1
ATOM 784 C CA . ASN A 1 98 ? 19.966 7.577 -37.125 1.00 56.28 98 ASN A CA 1
ATOM 785 C C . ASN A 1 98 ? 20.623 8.479 -36.062 1.00 56.28 98 ASN A C 1
ATOM 787 O O . ASN A 1 98 ? 19.918 9.049 -35.226 1.00 56.28 98 ASN A O 1
ATOM 791 N N . VAL A 1 99 ? 21.946 8.670 -36.117 1.00 53.84 99 VAL A N 1
ATOM 792 C CA . VAL A 1 99 ? 22.738 9.437 -35.130 1.00 53.84 99 VAL A CA 1
ATOM 793 C C . VAL A 1 99 ? 22.302 10.912 -35.014 1.00 53.84 99 VAL A C 1
ATOM 795 O O . VAL A 1 99 ? 22.435 11.502 -33.941 1.00 53.84 99 VAL A O 1
ATOM 798 N N . GLN A 1 100 ? 21.684 11.482 -36.057 1.00 49.41 100 GLN A N 1
ATOM 799 C CA . GLN A 1 100 ? 21.224 12.880 -36.079 1.00 49.41 100 GLN A CA 1
ATOM 800 C C . GLN A 1 100 ? 19.858 13.108 -35.393 1.00 49.41 100 GLN A C 1
ATOM 802 O O . GLN A 1 100 ? 19.529 14.236 -35.036 1.00 49.41 100 GLN A O 1
ATOM 807 N N . ARG A 1 101 ? 19.050 12.058 -35.176 1.00 53.03 101 ARG A N 1
ATOM 808 C CA . ARG A 1 101 ? 17.721 12.144 -34.535 1.00 53.03 101 ARG A CA 1
ATOM 809 C C . ARG A 1 101 ? 17.791 11.789 -33.051 1.00 53.03 101 ARG A C 1
ATOM 811 O O . ARG A 1 101 ? 16.995 10.988 -32.577 1.00 53.03 101 ARG A O 1
ATOM 818 N N . GLN A 1 102 ? 18.740 12.344 -32.298 1.00 52.38 102 GLN A N 1
ATOM 819 C CA . GLN A 1 102 ? 18.675 12.263 -30.834 1.00 52.38 102 GLN A CA 1
ATOM 820 C C . GLN A 1 102 ? 17.628 13.265 -30.324 1.00 52.38 102 GLN A C 1
ATOM 822 O O . GLN A 1 102 ? 17.904 14.462 -30.308 1.00 52.38 102 GLN A O 1
ATOM 827 N N . PRO A 1 103 ? 16.423 12.826 -29.928 1.00 57.03 103 PRO A N 1
ATOM 828 C CA . PRO A 1 103 ? 15.315 13.721 -29.640 1.00 57.03 103 PRO A CA 1
ATOM 829 C C . PRO A 1 103 ? 15.327 14.158 -28.173 1.00 57.03 103 PRO A C 1
ATOM 831 O O . PRO A 1 103 ? 15.883 13.495 -27.290 1.00 57.03 103 PRO A O 1
ATOM 834 N N . GLU A 1 104 ? 14.648 15.271 -27.912 1.00 58.16 104 GLU A N 1
ATOM 835 C CA . GLU A 1 104 ? 14.492 15.911 -26.601 1.00 58.16 104 GLU A CA 1
ATOM 836 C C . GLU A 1 104 ? 14.048 14.976 -25.460 1.00 58.16 104 GLU A C 1
ATOM 838 O O . GLU A 1 104 ? 14.283 15.285 -24.291 1.00 58.16 104 GLU A O 1
ATOM 843 N N . TRP A 1 105 ? 13.505 13.789 -25.754 1.00 55.41 105 TRP A N 1
ATOM 844 C CA . TRP A 1 105 ? 13.136 12.790 -24.746 1.00 55.41 105 TRP A CA 1
ATOM 845 C C . TRP A 1 105 ? 14.307 12.362 -23.845 1.00 55.41 105 TRP A C 1
ATOM 847 O O . TRP A 1 105 ? 14.087 12.043 -22.675 1.00 55.41 105 TRP A O 1
ATOM 857 N N . LYS A 1 106 ? 15.567 12.431 -24.312 1.00 58.62 106 LYS A N 1
ATOM 858 C CA . LYS A 1 106 ? 16.741 12.208 -23.440 1.00 58.62 106 LYS A CA 1
ATOM 859 C C . LYS A 1 106 ? 16.837 13.242 -22.308 1.00 58.62 106 LYS A C 1
ATOM 861 O O . LYS A 1 106 ? 17.329 12.904 -21.230 1.00 58.62 106 LYS A O 1
ATOM 866 N N . LYS A 1 107 ? 16.370 14.480 -22.527 1.00 62.53 107 LYS A N 1
ATOM 867 C CA . LYS A 1 107 ? 16.266 15.519 -21.485 1.00 62.53 107 LYS A CA 1
ATOM 868 C C . LYS A 1 107 ? 15.115 15.205 -20.523 1.00 62.53 107 LYS A C 1
ATOM 870 O O . LYS A 1 107 ? 15.305 15.297 -19.314 1.00 62.53 107 LYS A O 1
ATOM 875 N N . MET A 1 108 ? 13.975 14.734 -21.040 1.00 57.84 108 MET A N 1
ATOM 876 C CA . MET A 1 108 ? 12.806 14.363 -20.225 1.00 57.84 108 MET A CA 1
ATOM 877 C C . MET A 1 108 ? 13.103 13.208 -19.252 1.00 57.84 108 MET A C 1
ATOM 879 O O . MET A 1 108 ? 12.703 13.265 -18.094 1.00 57.84 108 MET A O 1
ATOM 883 N N . LEU A 1 109 ? 13.889 12.205 -19.664 1.00 57.91 109 LEU A N 1
ATOM 884 C CA . LEU A 1 109 ? 14.283 11.092 -18.784 1.00 57.91 109 LEU A CA 1
ATOM 885 C C . LEU A 1 109 ? 15.257 11.492 -17.661 1.00 57.91 109 LEU A C 1
ATOM 887 O O . LEU A 1 109 ? 15.338 10.805 -16.644 1.00 57.91 109 LEU A O 1
ATOM 891 N N . LYS A 1 110 ? 16.017 12.583 -17.825 1.00 57.94 110 LYS A N 1
ATOM 892 C CA . LYS A 1 110 ? 16.935 13.090 -16.788 1.00 57.94 110 LYS A CA 1
ATOM 893 C C . LYS A 1 110 ? 16.245 14.022 -15.785 1.00 57.94 110 LYS A C 1
ATOM 895 O O . LYS A 1 110 ? 16.735 14.145 -14.667 1.00 57.94 110 LYS A O 1
ATOM 900 N N . GLY A 1 111 ? 15.118 14.636 -16.156 1.00 51.94 111 GLY A N 1
ATOM 901 C CA . GLY A 1 111 ? 14.409 15.631 -15.342 1.00 51.94 111 GLY A CA 1
ATOM 902 C C . GLY A 1 111 ? 13.560 15.082 -14.189 1.00 51.94 111 GLY A C 1
ATOM 903 O O . GLY A 1 111 ? 13.179 15.845 -13.311 1.00 51.94 111 GLY A O 1
ATOM 904 N N . ASN A 1 112 ? 13.282 13.775 -14.129 1.00 46.59 112 ASN A N 1
ATOM 905 C CA . ASN A 1 112 ? 12.287 13.235 -13.189 1.00 46.59 112 ASN A CA 1
ATOM 906 C C . ASN A 1 112 ? 12.839 12.834 -11.801 1.00 46.59 112 ASN A C 1
ATOM 908 O O . ASN A 1 112 ? 12.221 12.037 -11.102 1.00 46.59 112 ASN A O 1
ATOM 912 N N . ARG A 1 113 ? 14.020 13.331 -11.394 1.00 47.22 113 ARG A N 1
ATOM 913 C CA . ARG A 1 113 ? 14.673 12.940 -10.121 1.00 47.22 113 ARG A CA 1
ATOM 914 C C . ARG A 1 113 ? 14.589 13.985 -8.999 1.00 47.22 113 ARG A C 1
ATOM 916 O O . ARG A 1 113 ? 15.195 13.790 -7.950 1.00 47.22 113 ARG A O 1
ATOM 923 N N . THR A 1 114 ? 13.831 15.066 -9.175 1.00 42.84 114 THR A N 1
ATOM 924 C CA . THR A 1 114 ? 13.692 16.126 -8.161 1.00 42.84 114 THR A CA 1
ATOM 925 C C . THR A 1 114 ? 12.249 16.606 -8.036 1.00 42.84 114 THR A C 1
ATOM 927 O O . THR A 1 114 ? 11.906 17.668 -8.539 1.00 42.84 114 THR A O 1
ATOM 930 N N . SER A 1 115 ? 11.402 15.838 -7.347 1.00 44.16 115 SER A N 1
ATOM 931 C CA . SER A 1 115 ? 10.255 16.407 -6.620 1.00 44.16 115 SER A CA 1
ATOM 932 C C . SER A 1 115 ? 9.730 15.442 -5.548 1.00 44.16 115 SER A C 1
ATOM 934 O O . SER A 1 115 ? 8.585 15.014 -5.566 1.00 44.16 115 SER A O 1
ATOM 936 N N . GLN A 1 116 ? 10.594 15.056 -4.608 1.00 44.19 116 GLN A N 1
ATOM 937 C CA . GLN A 1 116 ? 10.168 14.574 -3.289 1.00 44.19 116 GLN A CA 1
ATOM 938 C C . GLN A 1 116 ? 11.165 15.070 -2.236 1.00 44.19 116 GLN A C 1
ATOM 940 O O . GLN A 1 116 ? 12.051 14.356 -1.775 1.00 44.19 116 GLN A O 1
ATOM 945 N N . ARG A 1 117 ? 11.048 16.351 -1.888 1.00 43.72 117 ARG A N 1
ATOM 946 C CA . ARG A 1 117 ? 11.414 16.869 -0.565 1.00 43.72 117 ARG A CA 1
ATOM 947 C C . ARG A 1 117 ? 10.701 18.208 -0.381 1.00 43.72 117 ARG A C 1
ATOM 949 O O . ARG A 1 117 ? 11.101 19.196 -0.980 1.00 43.72 117 ARG A O 1
ATOM 956 N N . GLY A 1 118 ? 9.616 18.204 0.393 1.00 39.91 118 GLY A N 1
ATOM 957 C CA . GLY A 1 118 ? 8.866 19.417 0.738 1.00 39.91 118 GLY A CA 1
ATOM 958 C C . GLY A 1 118 ? 7.347 19.263 0.672 1.00 39.91 118 GLY A C 1
ATOM 959 O O . GLY A 1 118 ? 6.689 20.023 -0.025 1.00 39.91 118 GLY A O 1
ATOM 960 N N . GLY A 1 119 ? 6.781 18.279 1.373 1.00 36.00 119 GLY A N 1
ATOM 961 C CA . GLY A 1 119 ? 5.339 18.221 1.615 1.00 36.00 119 GLY A CA 1
ATOM 962 C C . GLY A 1 119 ? 4.981 19.011 2.871 1.00 36.00 119 GLY A C 1
ATOM 963 O O . GLY A 1 119 ? 4.978 18.445 3.959 1.00 36.00 119 GLY A O 1
ATOM 964 N N . GLY A 1 120 ? 4.692 20.304 2.726 1.00 36.47 120 GLY A N 1
ATOM 965 C CA . GLY A 1 120 ? 3.822 21.010 3.665 1.00 36.47 120 GLY A CA 1
ATOM 966 C C . GLY A 1 120 ? 2.374 20.687 3.303 1.00 36.47 120 GLY A C 1
ATOM 967 O O . GLY A 1 120 ? 1.979 20.872 2.154 1.00 36.47 120 GLY A O 1
ATOM 968 N N . CYS A 1 121 ? 1.598 20.159 4.248 1.00 36.25 121 CYS A N 1
ATOM 969 C CA . CYS A 1 121 ? 0.162 19.945 4.076 1.00 36.25 121 CYS A CA 1
ATOM 970 C C . CYS A 1 121 ? -0.550 21.304 3.938 1.00 36.25 121 CYS A C 1
ATOM 972 O O . CYS A 1 121 ? -0.467 22.098 4.876 1.00 36.25 121 CYS A O 1
ATOM 974 N N . PRO A 1 122 ? -1.289 21.587 2.851 1.00 39.03 122 PRO A N 1
ATOM 975 C CA . PRO A 1 122 ? -2.256 22.669 2.875 1.00 39.03 122 PRO A CA 1
ATOM 976 C C . PRO A 1 122 ? -3.496 22.204 3.645 1.00 39.03 122 PRO A C 1
ATOM 978 O O . PRO A 1 122 ? -4.030 21.119 3.402 1.00 39.03 122 PRO A O 1
ATOM 981 N N . ALA A 1 123 ? -3.937 23.027 4.594 1.00 46.81 123 ALA A N 1
ATOM 982 C CA . ALA A 1 123 ? -5.210 22.866 5.275 1.00 46.81 123 ALA A CA 1
ATOM 983 C C . ALA A 1 123 ? -6.353 22.918 4.245 1.00 46.81 123 ALA A C 1
ATOM 985 O O . ALA A 1 123 ? -6.488 23.895 3.510 1.00 46.81 123 ALA A O 1
ATOM 986 N N . MET A 1 124 ? -7.169 21.863 4.186 1.00 41.78 124 MET A N 1
ATOM 987 C CA . MET A 1 124 ? -8.451 21.883 3.479 1.00 41.78 124 MET A CA 1
ATOM 988 C C . MET A 1 124 ? -9.442 22.697 4.315 1.00 41.78 124 MET A C 1
ATOM 990 O O . MET A 1 124 ? -9.985 22.196 5.297 1.00 41.78 124 MET A O 1
ATOM 994 N N . GLY A 1 125 ? -9.629 23.958 3.933 1.00 41.84 125 GLY A N 1
ATOM 995 C CA . GLY A 1 125 ? -10.770 24.771 4.332 1.00 41.84 125 GLY A CA 1
ATOM 996 C C . GLY A 1 125 ? -11.968 24.494 3.423 1.00 41.84 125 GLY A C 1
ATOM 997 O O . GLY A 1 125 ? -11.820 24.418 2.207 1.00 41.84 125 GLY A O 1
ATOM 998 N N . ASP A 1 126 ? -13.120 24.311 4.065 1.00 47.91 126 ASP A N 1
ATOM 999 C CA . ASP A 1 126 ? -14.471 24.680 3.642 1.00 47.91 126 ASP A CA 1
ATOM 1000 C C . ASP A 1 126 ? -14.854 24.512 2.168 1.00 47.91 126 ASP A C 1
ATOM 1002 O O . ASP A 1 126 ? -14.521 25.340 1.327 1.00 47.91 126 ASP A O 1
ATOM 1006 N N . THR A 1 127 ? -15.692 23.510 1.878 1.00 48.06 127 THR A N 1
ATOM 1007 C CA . THR A 1 127 ? -16.821 23.637 0.929 1.00 48.06 127 THR A CA 1
ATOM 1008 C C . THR A 1 127 ? -17.653 22.356 0.898 1.00 48.06 127 THR A C 1
ATOM 1010 O O . THR A 1 127 ? -17.467 21.516 0.034 1.00 48.06 127 THR A O 1
ATOM 1013 N N . TRP A 1 128 ? -18.607 22.230 1.824 1.00 33.03 128 TRP A N 1
ATOM 1014 C CA . TRP A 1 128 ? -19.872 21.520 1.581 1.00 33.03 128 TRP A CA 1
ATOM 1015 C C . TRP A 1 128 ? -20.973 22.220 2.388 1.00 33.03 128 TRP A C 1
ATOM 1017 O O . TRP A 1 128 ? -21.320 21.820 3.496 1.00 33.03 128 TRP A O 1
ATOM 1027 N N . LYS A 1 129 ? -21.470 23.334 1.841 1.00 38.31 129 LYS A N 1
ATOM 1028 C CA . LYS A 1 129 ? -22.759 23.933 2.201 1.00 38.31 129 LYS A CA 1
ATOM 1029 C C . LYS A 1 129 ? -23.605 24.002 0.934 1.00 38.31 129 LYS A C 1
ATOM 1031 O O . LYS A 1 129 ? -23.375 24.868 0.095 1.00 38.31 129 LYS A O 1
ATOM 1036 N N . THR A 1 130 ? -24.571 23.101 0.853 1.00 45.19 130 THR A N 1
ATOM 1037 C CA . THR A 1 130 ? -25.897 23.301 0.257 1.00 45.19 130 THR A CA 1
ATOM 1038 C C . THR A 1 130 ? -26.871 22.559 1.142 1.00 45.19 130 THR A C 1
ATOM 1040 O O . THR A 1 130 ? -26.573 21.373 1.412 1.00 45.19 130 THR A O 1
#

Secondary structure (DSSP, 8-state):
---HHHHHHHIIIIIHHHHHHHS---HHHHHHHHHHHHHHHHHH--STTHHHHHHHHHHHHHHHHTHHHHHHHHHHHHHHHHHHHHHHHHHHHTSTT-TT---THHHHHHSTT---S--PPPP-------

pLDDT: mean 77.77, std 19.74, range [33.03, 96.94]